Protein AF-A0A257GUT4-F1 (afdb_monomer_lite)

Foldseek 3Di:
DDDDDDDDDDDDDDDDDDDDPPPPPPPPPPDPPPPDLQDQDPVQQDWFQDPPHGDTDRSSVCRPHDDDDDDDDCPDPCNVCVVVVVVVCVVCVVVD

pLDDT: mean 80.33, std 19.89, range [40.44, 98.5]

Sequence (96 aa):
MNTSHLTRRAVAAILLTVGMSGVSWAQVATAPATAAPAACPALLKHEFARLQDDAPQNLCQYAGKVVLVVNTASYCGFTRQYEGLEALYAKYQSLG

Secondary structure (DSSP, 8-state):
-----------------------------------------GGG--EEE-TTT--EEEGGGGTTS--------TTSTTTTHHHHHHHHHHHHTT--

Radius of gyration: 37.19 Å; chains: 1; bounding box: 34×83×94 Å

Structure (mmCIF, N/CA/C/O backbone):
data_AF-A0A257GUT4-F1
#
_entry.id   AF-A0A257GUT4-F1
#
loop_
_atom_site.group_PDB
_atom_site.id
_atom_site.type_symbol
_atom_site.label_atom_id
_atom_site.label_alt_id
_atom_site.label_comp_id
_atom_site.label_asym_id
_atom_site.label_entity_id
_atom_site.label_seq_id
_atom_site.pdbx_PDB_ins_code
_atom_site.Cartn_x
_atom_site.Cartn_y
_atom_site.Cartn_z
_atom_site.occupancy
_atom_site.B_iso_or_equiv
_atom_site.auth_seq_id
_atom_site.auth_comp_id
_atom_site.auth_asym_id
_atom_site.auth_atom_id
_atom_site.pdbx_PDB_model_num
ATOM 1 N N . MET A 1 1 ? -18.353 65.574 81.438 1.00 40.44 1 MET A N 1
ATOM 2 C CA . MET A 1 1 ? -18.356 64.901 80.120 1.00 40.44 1 MET A CA 1
ATOM 3 C C . MET A 1 1 ? -18.061 63.423 80.348 1.00 40.44 1 MET A C 1
ATOM 5 O O . MET A 1 1 ? -17.066 63.140 80.989 1.00 40.44 1 MET A O 1
ATOM 9 N N . ASN A 1 2 ? -19.048 62.541 80.153 1.00 40.62 2 ASN A N 1
ATOM 10 C CA . ASN A 1 2 ? -19.203 61.697 78.946 1.00 40.62 2 ASN A CA 1
ATOM 11 C C . ASN A 1 2 ? -18.099 60.612 78.918 1.00 40.62 2 ASN A C 1
ATOM 13 O O . ASN A 1 2 ? -16.937 60.976 78.866 1.00 40.62 2 ASN A O 1
ATOM 17 N N . THR A 1 3 ? -18.313 59.300 79.023 1.00 49.75 3 THR A N 1
ATOM 18 C CA . THR A 1 3 ? -19.406 58.414 78.592 1.00 49.75 3 THR A CA 1
ATOM 19 C C . THR A 1 3 ? -19.375 57.114 79.412 1.00 49.75 3 THR A C 1
ATOM 21 O O . THR A 1 3 ? -18.321 56.641 79.826 1.00 49.75 3 THR A O 1
ATOM 24 N N . SER A 1 4 ? -20.558 56.546 79.615 1.00 47.78 4 SER A N 1
ATOM 25 C CA . SER A 1 4 ? -20.913 55.344 80.372 1.00 47.78 4 SER A CA 1
ATOM 26 C C . SER A 1 4 ? -20.167 54.058 79.989 1.00 47.78 4 SER A C 1
ATOM 28 O O . SER A 1 4 ? -20.172 53.633 78.835 1.00 47.78 4 SER A O 1
ATOM 30 N N . HIS A 1 5 ? -19.630 53.393 81.012 1.00 47.09 5 HIS A N 1
ATOM 31 C CA . HIS A 1 5 ? -19.093 52.040 80.976 1.00 47.09 5 HIS A CA 1
ATOM 32 C C . HIS A 1 5 ? -20.177 50.985 80.696 1.00 47.09 5 HIS A C 1
ATOM 34 O O . HIS A 1 5 ? -21.137 50.832 81.446 1.00 47.09 5 HIS A O 1
ATOM 40 N N . LEU A 1 6 ? -19.919 50.216 79.639 1.00 53.97 6 LEU A N 1
ATOM 41 C CA . LEU A 1 6 ? -19.912 48.753 79.623 1.00 53.97 6 LEU A CA 1
ATOM 42 C C . LEU A 1 6 ? -21.188 48.049 80.126 1.00 53.97 6 LEU A C 1
ATOM 44 O O . LEU A 1 6 ? -21.291 47.571 81.258 1.00 53.97 6 LEU A O 1
ATOM 48 N N . THR A 1 7 ? -22.148 47.921 79.213 1.00 56.44 7 THR A N 1
ATOM 49 C CA . THR A 1 7 ? -23.339 47.082 79.341 1.00 56.44 7 THR A CA 1
ATOM 50 C C . THR A 1 7 ? -22.987 45.591 79.404 1.00 56.44 7 THR A C 1
ATOM 52 O O . THR A 1 7 ? -22.447 44.983 78.486 1.00 56.44 7 THR A O 1
ATOM 55 N N . ARG A 1 8 ? -23.340 45.034 80.562 1.00 54.81 8 ARG A N 1
ATOM 56 C CA . ARG A 1 8 ? -23.556 43.635 80.941 1.00 54.81 8 ARG A CA 1
ATOM 57 C C . ARG A 1 8 ? -24.032 42.678 79.831 1.00 54.81 8 ARG A C 1
ATOM 59 O O . ARG A 1 8 ? -25.045 42.930 79.197 1.00 54.81 8 ARG A O 1
ATOM 66 N N . ARG A 1 9 ? -23.420 41.483 79.877 1.00 51.44 9 ARG A N 1
A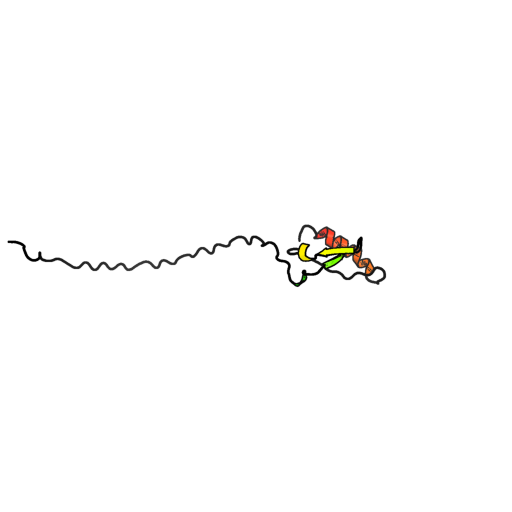TOM 67 C CA . ARG A 1 9 ? -24.026 40.129 79.858 1.00 51.44 9 ARG A CA 1
ATOM 68 C C . ARG A 1 9 ? -24.923 39.769 78.667 1.00 51.44 9 ARG A C 1
ATOM 70 O O . ARG A 1 9 ? -26.042 40.250 78.593 1.00 51.44 9 ARG A O 1
ATOM 77 N N . ALA A 1 10 ? -24.550 38.711 77.945 1.00 50.91 10 ALA A N 1
ATOM 78 C CA . ALA A 1 10 ? -25.258 37.427 78.033 1.00 50.91 10 ALA A CA 1
ATOM 79 C C . ALA A 1 10 ? -24.723 36.396 77.021 1.00 50.91 10 ALA A C 1
ATOM 81 O O . ALA A 1 10 ? -24.703 36.637 75.825 1.00 50.91 10 ALA A O 1
ATOM 82 N N . VAL A 1 11 ? -24.374 35.232 77.574 1.00 51.59 11 VAL A N 1
ATOM 83 C CA . VAL A 1 11 ? -24.776 33.892 77.120 1.00 51.59 11 VAL A CA 1
ATOM 84 C C . VAL A 1 11 ? -24.208 33.373 75.793 1.00 51.59 11 VAL A C 1
ATOM 86 O O . VAL A 1 11 ? -24.577 33.763 74.693 1.00 51.59 11 VAL A O 1
ATOM 89 N N . ALA A 1 12 ? -23.346 32.374 75.977 1.00 48.53 12 ALA A N 1
ATOM 90 C CA . ALA A 1 12 ? -22.902 31.403 74.999 1.00 48.53 12 ALA A CA 1
ATOM 91 C C . ALA A 1 12 ? -24.073 30.692 74.299 1.00 48.53 12 ALA A C 1
ATOM 93 O O . ALA A 1 12 ? -25.008 30.236 74.954 1.00 48.53 12 ALA A O 1
ATOM 94 N N . ALA A 1 13 ? -23.942 30.487 72.992 1.00 53.94 13 ALA A N 1
ATOM 95 C CA . ALA A 1 13 ? -24.668 29.454 72.269 1.00 53.94 13 ALA A CA 1
ATOM 96 C C . ALA A 1 13 ? -23.655 28.664 71.434 1.00 53.94 13 ALA A C 1
ATOM 98 O O . ALA A 1 13 ? -23.248 29.070 70.348 1.00 53.94 13 ALA A O 1
ATOM 99 N N . ILE A 1 14 ? -23.205 27.546 72.004 1.00 55.12 14 ILE A N 1
ATOM 100 C CA . ILE A 1 14 ? -22.504 26.478 71.295 1.00 55.12 14 ILE A CA 1
ATOM 101 C C . ILE A 1 14 ? -23.550 25.805 70.403 1.00 55.12 14 ILE A C 1
ATOM 103 O O . ILE A 1 14 ? -24.435 25.114 70.903 1.00 55.12 14 ILE A O 1
ATOM 107 N N . LEU A 1 15 ? -23.469 26.023 69.092 1.00 58.06 15 LEU A N 1
ATOM 108 C CA . LEU A 1 15 ? -24.227 25.261 68.103 1.00 58.06 15 LEU A CA 1
ATOM 109 C C . LEU A 1 15 ? -23.334 24.133 67.578 1.00 58.06 15 LEU A C 1
ATOM 111 O O . LEU A 1 15 ? -22.474 24.344 66.725 1.00 58.06 15 LEU A O 1
ATOM 115 N N . LEU A 1 16 ? -23.548 22.928 68.114 1.00 53.97 16 LEU A N 1
ATOM 116 C CA . LEU A 1 16 ? -23.127 21.688 67.467 1.00 53.97 16 LEU A CA 1
ATOM 117 C C . LEU A 1 16 ? -23.839 21.576 66.113 1.00 53.97 16 LEU A C 1
ATOM 119 O O . LEU A 1 16 ? -25.056 21.416 66.066 1.00 53.97 16 LEU A O 1
ATOM 123 N N . THR A 1 17 ? -23.077 21.584 65.022 1.00 62.50 17 THR A N 1
ATOM 124 C CA . THR A 1 17 ? -23.520 21.036 63.734 1.00 62.50 17 THR A CA 1
ATOM 125 C C . THR A 1 17 ? -22.638 19.839 63.399 1.00 62.50 17 THR A C 1
ATOM 127 O O . THR A 1 17 ? -21.567 19.945 62.812 1.00 62.50 17 THR A O 1
ATOM 130 N N . VAL A 1 18 ? -23.087 18.667 63.846 1.00 59.09 18 VAL A N 1
ATOM 131 C CA . VAL A 1 18 ? -22.675 17.383 63.277 1.00 59.09 18 VAL A CA 1
ATOM 132 C C . VAL A 1 18 ? -23.555 17.140 62.055 1.00 59.09 18 VAL A C 1
ATOM 134 O O . VAL A 1 18 ? -24.776 17.202 62.167 1.00 59.09 18 VAL A O 1
ATOM 137 N N . GLY A 1 19 ? -22.936 16.805 60.923 1.00 50.19 19 GLY A N 1
ATOM 138 C CA . GLY A 1 19 ? -23.610 16.118 59.822 1.00 50.19 19 GLY A CA 1
ATOM 139 C C . GLY A 1 19 ? -23.594 16.875 58.500 1.00 50.19 19 GLY A C 1
ATOM 140 O O . GLY A 1 19 ? -24.414 17.746 58.260 1.00 50.19 19 GLY A O 1
ATOM 141 N N . MET A 1 20 ? -22.692 16.481 57.605 1.00 57.91 20 MET A N 1
ATOM 142 C CA . MET A 1 20 ? -23.029 15.652 56.441 1.00 57.91 20 MET A CA 1
ATOM 143 C C . MET A 1 20 ? -21.802 15.604 55.538 1.00 57.91 20 MET A C 1
ATOM 145 O O . MET A 1 20 ? -21.414 16.581 54.906 1.00 57.91 20 MET A O 1
ATOM 149 N N . SER A 1 21 ? -21.186 14.427 55.518 1.00 58.06 21 SER A N 1
ATOM 150 C CA . SER A 1 21 ? -20.196 14.005 54.544 1.00 58.06 21 SER A CA 1
ATOM 151 C C . SER A 1 21 ? -20.735 14.265 53.137 1.00 58.06 21 SER A C 1
ATOM 153 O O . SER A 1 21 ? -21.545 13.500 52.617 1.00 58.06 21 SER A O 1
ATOM 155 N N . GLY A 1 22 ? -20.298 15.363 52.526 1.00 53.38 22 GLY A N 1
ATOM 156 C CA . GLY A 1 22 ? -20.479 15.609 51.105 1.00 53.38 22 GLY A CA 1
ATOM 157 C C . GLY A 1 22 ? -19.576 14.655 50.339 1.00 53.38 22 GLY A C 1
ATOM 158 O O . GLY A 1 22 ? -18.451 15.006 49.993 1.00 53.38 22 GLY A O 1
ATOM 159 N N . VAL A 1 23 ? -20.045 13.428 50.109 1.00 59.09 23 VAL A N 1
ATOM 160 C CA . VAL A 1 23 ? -19.461 12.558 49.088 1.00 59.09 23 VAL A CA 1
ATOM 161 C C . VAL A 1 23 ? -19.718 13.259 47.762 1.00 59.09 23 VAL A C 1
ATOM 163 O O . VAL A 1 23 ? -20.823 13.235 47.224 1.00 59.09 23 VAL A O 1
ATOM 166 N N . SER A 1 24 ? -18.704 13.977 47.294 1.00 61.75 24 SER A N 1
ATOM 167 C CA . SER A 1 24 ? -18.709 14.619 45.993 1.00 61.75 24 SER A CA 1
ATOM 168 C C . SER A 1 24 ? -18.699 13.507 44.946 1.00 61.75 24 SER A C 1
ATOM 170 O O . SER A 1 24 ? -17.686 12.833 44.757 1.00 61.75 24 SER A O 1
ATOM 172 N N . TRP A 1 25 ? -19.842 13.264 44.302 1.00 64.25 25 TRP A N 1
ATOM 173 C CA . TRP A 1 25 ? -19.913 12.416 43.117 1.00 64.25 25 TRP A CA 1
ATOM 174 C C . TRP A 1 25 ? -19.252 13.195 41.985 1.00 64.25 25 TRP A C 1
ATOM 176 O O . TRP A 1 25 ? -19.903 13.942 41.258 1.00 64.25 25 TRP A O 1
ATOM 186 N N . ALA A 1 26 ? -17.928 13.084 41.886 1.00 60.06 26 ALA A N 1
ATOM 187 C CA . ALA A 1 26 ? -17.185 13.611 40.759 1.00 60.06 26 ALA A CA 1
ATOM 188 C C . ALA A 1 26 ? -17.720 12.943 39.485 1.00 60.06 26 ALA A C 1
ATOM 190 O O . ALA A 1 26 ? -17.510 11.753 39.250 1.00 60.06 26 ALA A O 1
ATOM 191 N N . GLN A 1 27 ? -18.456 13.705 38.678 1.00 64.56 27 GLN A N 1
ATOM 192 C CA . GLN A 1 27 ? -18.867 13.279 37.349 1.00 64.56 27 GLN A CA 1
ATOM 193 C C . GLN A 1 27 ? -17.605 13.143 36.497 1.00 64.56 27 GLN A C 1
ATOM 195 O O . GLN A 1 27 ? -16.969 14.136 36.144 1.00 64.56 27 GLN A O 1
ATOM 200 N N . VAL A 1 28 ? -17.233 11.905 36.173 1.00 63.84 28 VAL A N 1
ATOM 201 C CA . VAL A 1 28 ? -16.219 11.635 35.155 1.00 63.84 28 VAL A CA 1
ATOM 202 C C . VAL A 1 28 ? -16.821 12.050 33.816 1.00 63.84 28 VAL A C 1
ATOM 204 O O . VAL A 1 28 ? -17.607 11.318 33.216 1.00 63.84 28 VAL A O 1
ATOM 207 N N . ALA A 1 29 ? -16.488 13.258 33.367 1.00 63.44 29 ALA A N 1
ATOM 208 C CA . ALA A 1 29 ? -16.779 13.704 32.017 1.00 63.44 29 ALA A CA 1
ATOM 209 C C . ALA A 1 29 ? -15.973 12.833 31.043 1.00 63.44 29 ALA A C 1
ATOM 211 O O . ALA A 1 29 ? -14.778 13.039 30.836 1.00 63.44 29 ALA A O 1
ATOM 212 N N . THR A 1 30 ? -16.620 11.830 30.457 1.00 64.50 30 THR A N 1
ATOM 213 C CA . THR A 1 30 ? -16.098 11.128 29.284 1.00 64.50 30 THR A CA 1
ATOM 214 C C . THR A 1 30 ? -16.334 12.027 28.078 1.00 64.50 30 THR A C 1
ATOM 216 O O . THR A 1 30 ? -17.376 11.981 27.429 1.00 64.50 30 THR A O 1
ATOM 219 N N . ALA A 1 31 ? -15.372 12.913 27.810 1.00 65.62 31 ALA A N 1
ATOM 220 C CA . ALA A 1 31 ? -15.340 13.631 26.546 1.00 65.62 31 ALA A CA 1
ATOM 221 C C . ALA A 1 31 ? -15.243 12.603 25.403 1.00 65.62 31 ALA A C 1
ATOM 223 O O . ALA A 1 31 ? -14.460 11.652 25.517 1.00 65.62 31 ALA A O 1
ATOM 224 N N . PRO A 1 32 ? -16.011 12.756 24.309 1.00 60.25 32 PRO A N 1
ATOM 225 C CA . PRO A 1 32 ? -15.803 11.928 23.135 1.00 60.25 32 PRO A CA 1
ATOM 226 C C . PRO A 1 32 ? -14.373 12.171 22.653 1.00 60.25 32 PRO A C 1
ATOM 228 O O . PRO A 1 32 ? -13.916 13.314 22.586 1.00 60.25 32 PRO A O 1
ATOM 231 N N . ALA A 1 33 ? -13.646 11.097 22.351 1.00 61.31 33 ALA A N 1
ATOM 232 C CA . ALA A 1 33 ? -12.346 11.203 21.715 1.00 61.31 33 ALA A CA 1
ATOM 233 C C . ALA A 1 33 ? -12.555 11.761 20.302 1.00 61.31 33 ALA A C 1
ATOM 235 O O . ALA A 1 33 ? -12.767 11.018 19.346 1.00 61.31 33 ALA A O 1
ATOM 236 N N . THR A 1 34 ? -12.530 13.084 20.167 1.00 55.91 34 THR A N 1
ATOM 237 C CA . THR A 1 34 ? -12.308 13.725 18.877 1.00 55.91 34 THR A CA 1
ATOM 238 C C . THR A 1 34 ? -10.930 13.267 18.426 1.00 55.91 34 THR A C 1
ATOM 240 O O . THR A 1 34 ? -9.929 13.631 19.045 1.00 55.91 34 THR A O 1
ATOM 243 N N . ALA A 1 35 ? -10.878 12.404 17.409 1.00 62.19 35 ALA A N 1
ATOM 244 C CA . ALA A 1 35 ? -9.626 11.973 16.810 1.00 62.19 35 ALA A CA 1
ATOM 245 C C . ALA A 1 35 ? -8.836 13.227 16.420 1.00 62.19 35 ALA A C 1
ATOM 247 O O . ALA A 1 35 ? -9.259 14.002 15.560 1.00 62.19 35 ALA A O 1
ATOM 248 N N . ALA A 1 36 ? -7.724 13.464 17.116 1.00 58.22 36 ALA A N 1
ATOM 249 C CA . ALA A 1 36 ? -6.801 14.528 16.766 1.00 58.22 36 ALA A CA 1
ATOM 250 C C . ALA A 1 36 ? -6.365 14.335 15.303 1.00 58.22 36 ALA A C 1
ATOM 252 O O . ALA A 1 36 ? -6.235 13.182 14.873 1.00 58.22 36 ALA A O 1
ATOM 253 N N . PRO A 1 37 ? -6.110 15.415 14.536 1.00 59.31 37 PRO A N 1
ATOM 254 C CA . PRO A 1 37 ? -5.471 15.272 13.236 1.00 59.31 37 PRO A CA 1
ATOM 255 C C . PRO A 1 37 ? -4.192 14.478 13.474 1.00 59.31 37 PRO A C 1
ATOM 257 O O . PRO A 1 37 ? -3.370 14.866 14.307 1.00 59.31 37 PRO A O 1
ATOM 260 N N . ALA A 1 38 ? -4.093 13.309 12.845 1.00 66.56 38 ALA A N 1
ATOM 261 C CA . ALA A 1 38 ? -3.028 12.371 13.131 1.00 66.56 38 ALA A CA 1
ATOM 262 C C . ALA A 1 38 ? -1.699 13.035 12.757 1.00 66.56 38 ALA A C 1
ATOM 264 O O . ALA A 1 38 ? -1.324 13.104 11.587 1.00 66.56 38 ALA A O 1
ATOM 265 N N . ALA A 1 39 ? -1.002 13.576 13.760 1.00 83.62 39 ALA A N 1
ATOM 266 C CA . ALA A 1 39 ? 0.371 14.015 13.608 1.00 83.62 39 ALA A CA 1
ATOM 267 C C . ALA A 1 39 ? 1.143 12.852 12.983 1.00 83.62 39 ALA A C 1
ATOM 269 O O . ALA A 1 39 ? 0.983 11.714 13.424 1.00 83.62 39 ALA A O 1
ATOM 270 N N . CYS A 1 40 ? 1.932 13.125 11.941 1.00 93.25 40 CYS A N 1
ATOM 271 C CA . CYS A 1 40 ? 2.550 12.060 11.162 1.00 93.25 40 CYS A CA 1
ATOM 272 C C . CYS A 1 40 ? 3.385 11.137 12.068 1.00 93.25 40 CYS A C 1
ATOM 274 O O . CYS A 1 40 ? 4.389 11.597 12.632 1.00 93.25 40 CYS A O 1
ATOM 276 N N . PRO A 1 41 ? 2.993 9.860 12.238 1.00 93.88 41 PRO A N 1
ATOM 277 C CA . PRO A 1 41 ? 3.737 8.921 13.063 1.00 93.88 41 PRO A CA 1
ATOM 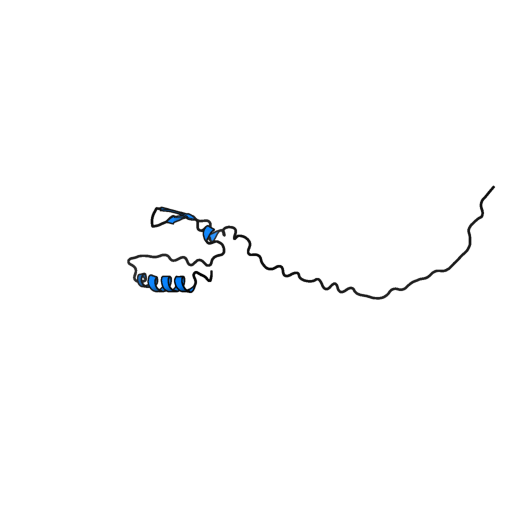278 C C . PRO A 1 41 ? 5.136 8.719 12.493 1.00 93.88 41 PRO A C 1
ATOM 280 O O . PRO A 1 41 ? 5.312 8.752 11.279 1.00 93.88 41 PRO A O 1
ATOM 283 N N . ALA A 1 42 ? 6.128 8.456 13.347 1.00 95.38 42 ALA A N 1
ATOM 284 C CA . ALA A 1 42 ? 7.510 8.248 12.902 1.00 95.38 42 ALA A CA 1
ATOM 285 C C . ALA A 1 42 ? 7.627 7.180 11.797 1.00 95.38 42 ALA A C 1
ATOM 287 O O . ALA A 1 42 ? 8.382 7.373 10.854 1.00 95.38 42 ALA A O 1
ATOM 288 N N . LEU A 1 43 ? 6.810 6.123 11.867 1.00 94.75 43 LEU A N 1
ATOM 289 C CA . LEU A 1 43 ? 6.750 5.053 10.866 1.00 94.75 43 LEU A CA 1
ATOM 290 C C . LEU A 1 43 ? 6.337 5.539 9.462 1.00 94.75 43 LEU A C 1
ATOM 292 O O . LEU A 1 43 ? 6.716 4.932 8.469 1.00 94.75 43 LEU A O 1
ATOM 296 N N . LEU A 1 44 ? 5.551 6.615 9.373 1.00 96.38 44 LEU A N 1
ATOM 297 C CA . LEU A 1 44 ? 5.053 7.172 8.111 1.00 96.38 44 LEU A CA 1
ATOM 298 C C . LEU A 1 44 ? 5.825 8.427 7.672 1.00 96.38 44 LEU A C 1
ATOM 300 O O . LEU A 1 44 ? 5.477 9.025 6.657 1.00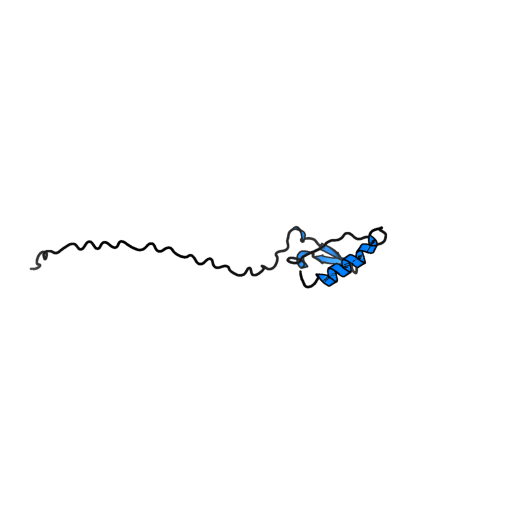 96.38 44 LEU A O 1
ATOM 304 N N . LYS A 1 45 ? 6.878 8.840 8.393 1.00 96.31 45 LYS A N 1
ATOM 305 C CA . LYS A 1 45 ? 7.727 9.989 8.022 1.00 96.31 45 LYS A CA 1
ATOM 306 C C . LYS A 1 45 ? 8.729 9.614 6.926 1.00 96.31 45 LYS A C 1
ATOM 308 O O . LYS A 1 45 ? 9.939 9.730 7.105 1.00 96.31 45 LYS A O 1
ATOM 313 N N . HIS A 1 46 ? 8.205 9.162 5.794 1.00 96.88 46 HIS A N 1
ATOM 314 C CA . HIS A 1 46 ? 8.972 8.760 4.623 1.00 96.88 46 HIS A CA 1
ATOM 315 C C . HIS A 1 46 ? 8.289 9.240 3.342 1.00 96.88 46 HIS A C 1
ATOM 317 O O . HIS A 1 46 ? 7.064 9.382 3.283 1.00 96.88 46 HIS A O 1
ATOM 323 N N . GLU A 1 47 ? 9.102 9.447 2.312 1.00 97.38 47 GLU A N 1
ATOM 324 C CA . GLU A 1 47 ? 8.653 9.741 0.957 1.00 97.38 47 GLU A CA 1
ATOM 325 C C . GLU A 1 47 ? 9.255 8.718 -0.004 1.00 97.38 47 GLU A C 1
ATOM 327 O O . GLU A 1 47 ? 10.417 8.334 0.136 1.00 97.38 47 GLU A O 1
ATOM 332 N N . PHE A 1 48 ? 8.454 8.273 -0.968 1.00 97.12 48 PHE A N 1
ATOM 333 C CA . PHE A 1 48 ? 8.861 7.328 -2.009 1.00 97.12 48 PHE A CA 1
ATOM 334 C C . PHE A 1 48 ? 8.517 7.898 -3.384 1.00 97.12 48 PHE A C 1
ATOM 336 O O . PHE A 1 48 ? 7.519 8.597 -3.520 1.00 97.12 48 PHE A O 1
ATOM 343 N N . ALA A 1 49 ? 9.302 7.583 -4.412 1.00 98.12 49 ALA A N 1
ATOM 344 C CA . ALA A 1 49 ? 8.932 7.900 -5.790 1.00 98.12 49 ALA A CA 1
ATOM 345 C C . ALA A 1 49 ? 7.758 7.011 -6.238 1.00 98.12 49 ALA A C 1
ATOM 347 O O . ALA A 1 49 ? 7.752 5.800 -5.987 1.00 98.12 49 ALA A O 1
ATOM 348 N N . ARG A 1 50 ? 6.745 7.596 -6.885 1.00 97.25 50 ARG A N 1
ATOM 349 C CA . ARG A 1 50 ? 5.658 6.818 -7.497 1.00 97.25 50 ARG A CA 1
ATOM 350 C C . ARG A 1 50 ? 6.141 6.104 -8.751 1.00 97.25 50 ARG A C 1
ATOM 352 O O . ARG A 1 50 ? 6.852 6.677 -9.560 1.00 97.25 50 ARG A O 1
ATOM 359 N N . LEU A 1 51 ? 5.624 4.900 -8.981 1.00 96.00 51 LEU A N 1
ATOM 360 C CA . LEU A 1 51 ? 5.976 4.105 -10.160 1.00 96.00 51 LEU A CA 1
ATOM 361 C C . LEU A 1 51 ? 5.557 4.746 -11.499 1.00 96.00 51 LEU A C 1
ATOM 363 O O . LEU A 1 51 ? 6.171 4.464 -12.518 1.00 96.00 51 LEU A O 1
ATOM 367 N N . GLN A 1 52 ? 4.501 5.567 -11.510 1.00 96.81 52 GLN A N 1
ATOM 368 C CA . GLN A 1 52 ? 3.917 6.101 -12.748 1.00 96.81 52 GLN A CA 1
ATOM 369 C C . GLN A 1 52 ? 4.694 7.297 -13.319 1.00 96.81 52 GLN A C 1
ATOM 371 O O . GLN A 1 52 ? 4.685 7.508 -14.528 1.00 96.81 52 GLN A O 1
ATOM 376 N N . ASP A 1 53 ? 5.293 8.114 -12.447 1.00 97.75 53 ASP A N 1
ATOM 377 C CA . ASP A 1 53 ? 5.802 9.444 -12.803 1.00 97.75 53 ASP A CA 1
ATOM 378 C C . ASP A 1 53 ? 6.930 9.970 -11.897 1.00 97.75 53 ASP A C 1
ATOM 380 O O . ASP A 1 53 ? 7.274 11.147 -11.983 1.00 97.75 53 ASP A O 1
ATOM 384 N N . ASP A 1 54 ? 7.475 9.137 -11.004 1.00 96.94 54 ASP A N 1
ATOM 385 C CA . ASP A 1 54 ? 8.516 9.476 -10.020 1.00 96.94 54 ASP A CA 1
ATOM 386 C C . ASP A 1 54 ? 8.180 10.628 -9.058 1.00 96.94 54 ASP A C 1
ATOM 388 O O . ASP A 1 54 ? 9.009 11.025 -8.234 1.00 96.94 54 ASP A O 1
ATOM 392 N N . ALA A 1 55 ? 6.953 11.149 -9.092 1.00 97.75 55 ALA A N 1
ATOM 393 C CA . ALA A 1 55 ? 6.552 12.215 -8.193 1.00 97.75 55 ALA A CA 1
ATOM 394 C C . ALA A 1 55 ? 6.617 11.733 -6.727 1.00 97.75 55 ALA A C 1
ATOM 396 O O . ALA A 1 55 ? 6.309 10.566 -6.449 1.00 97.75 55 ALA A O 1
ATOM 397 N N . PRO A 1 56 ? 6.974 12.609 -5.768 1.00 97.81 56 PRO A N 1
ATOM 398 C CA . PRO A 1 56 ? 7.057 12.229 -4.364 1.00 97.81 56 PRO A CA 1
ATOM 399 C C . PRO A 1 56 ? 5.701 11.788 -3.804 1.00 97.81 56 PRO A C 1
ATOM 401 O O . PRO A 1 56 ? 4.703 12.507 -3.883 1.00 97.81 56 PRO A O 1
ATOM 404 N N . GLN A 1 57 ? 5.679 10.613 -3.185 1.00 97.12 57 GLN A N 1
ATOM 405 C CA . GLN A 1 57 ? 4.558 10.091 -2.423 1.00 97.12 57 GLN A CA 1
ATOM 406 C C . GLN A 1 57 ? 4.887 10.148 -0.935 1.00 97.12 57 GLN A C 1
ATOM 408 O O . GLN A 1 57 ? 5.596 9.291 -0.404 1.00 97.12 57 GLN A O 1
ATOM 413 N N . ASN A 1 58 ? 4.333 11.146 -0.252 1.00 97.44 58 ASN A N 1
ATOM 414 C CA . ASN A 1 58 ? 4.472 11.292 1.189 1.00 97.44 58 ASN A CA 1
ATOM 415 C C . ASN A 1 58 ? 3.550 10.305 1.922 1.00 97.44 58 ASN A C 1
ATOM 417 O O . ASN A 1 58 ? 2.347 10.268 1.648 1.00 97.44 58 ASN A O 1
ATOM 421 N N . LEU A 1 59 ? 4.088 9.493 2.840 1.00 97.25 59 LEU A N 1
ATOM 422 C CA . LEU A 1 59 ? 3.289 8.498 3.569 1.00 97.25 59 LEU A CA 1
ATOM 423 C C . LEU A 1 59 ? 2.480 9.087 4.736 1.00 97.25 59 LEU A C 1
ATOM 425 O O . LEU A 1 59 ? 1.524 8.450 5.185 1.00 97.25 59 LEU A O 1
ATOM 429 N N . CYS A 1 60 ? 2.777 10.308 5.194 1.00 96.75 60 CYS A N 1
ATOM 430 C CA . CYS A 1 60 ? 2.001 10.978 6.242 1.00 96.75 60 CYS A CA 1
ATOM 431 C C . CYS A 1 60 ? 0.536 11.201 5.841 1.00 96.75 60 CYS A C 1
ATOM 433 O O . CYS A 1 60 ? -0.314 11.323 6.719 1.00 96.75 60 CYS A O 1
ATOM 435 N N . GLN A 1 61 ? 0.214 11.196 4.541 1.00 95.19 61 GLN A N 1
ATOM 436 C CA . GLN A 1 61 ? -1.170 11.273 4.056 1.00 95.19 61 GLN A CA 1
ATOM 437 C C . GLN A 1 61 ? -2.047 10.090 4.510 1.00 95.19 61 GLN A C 1
ATOM 439 O O . GLN A 1 61 ? -3.273 10.165 4.446 1.00 95.19 61 GLN A O 1
ATOM 444 N N . TYR A 1 62 ? -1.427 8.988 4.944 1.00 94.75 62 TYR A N 1
ATOM 445 C CA . TYR A 1 62 ? -2.112 7.805 5.462 1.00 94.75 62 TYR A CA 1
ATOM 446 C C . TYR A 1 62 ? -2.196 7.783 6.996 1.00 94.75 62 TYR A C 1
ATOM 448 O O . TYR A 1 62 ? -2.638 6.790 7.572 1.00 94.75 62 TYR A O 1
ATOM 456 N N . ALA A 1 63 ? -1.772 8.848 7.684 1.00 94.62 63 ALA A N 1
ATOM 457 C CA . ALA A 1 63 ? -1.858 8.921 9.136 1.00 94.62 63 ALA A CA 1
ATOM 458 C C . ALA A 1 63 ? -3.318 8.784 9.610 1.00 94.62 63 ALA A C 1
ATOM 460 O O . ALA A 1 63 ? -4.224 9.424 9.080 1.00 94.62 63 ALA A O 1
ATOM 461 N N . GLY A 1 64 ? -3.539 7.926 10.608 1.00 92.69 64 GLY A N 1
ATOM 462 C CA . GLY A 1 64 ? -4.877 7.606 11.115 1.00 92.69 64 GLY A CA 1
ATOM 463 C C . GLY A 1 64 ? -5.633 6.538 10.316 1.00 92.69 64 GLY A C 1
ATOM 464 O O . GLY A 1 64 ? -6.696 6.128 10.769 1.00 92.69 64 GLY A O 1
ATOM 465 N N . LYS A 1 65 ? -5.084 6.053 9.192 1.00 93.19 65 LYS A N 1
ATOM 466 C CA . LYS A 1 65 ? -5.643 4.934 8.418 1.00 93.19 65 LYS A CA 1
ATOM 467 C C . LYS A 1 65 ? -4.968 3.614 8.770 1.00 93.19 65 LYS A C 1
ATOM 469 O O . LYS A 1 65 ? -3.808 3.581 9.189 1.00 93.19 65 LYS A O 1
ATOM 474 N N . VAL A 1 66 ? -5.665 2.508 8.523 1.00 95.06 66 VAL A N 1
ATOM 475 C CA . VAL A 1 66 ? -5.042 1.177 8.496 1.00 95.06 66 VAL A CA 1
ATOM 476 C C . VAL A 1 66 ? -4.274 1.025 7.181 1.00 95.06 66 VAL A C 1
ATOM 478 O O . VAL A 1 66 ? -4.847 1.172 6.106 1.00 95.06 66 VAL A O 1
ATOM 481 N N . VAL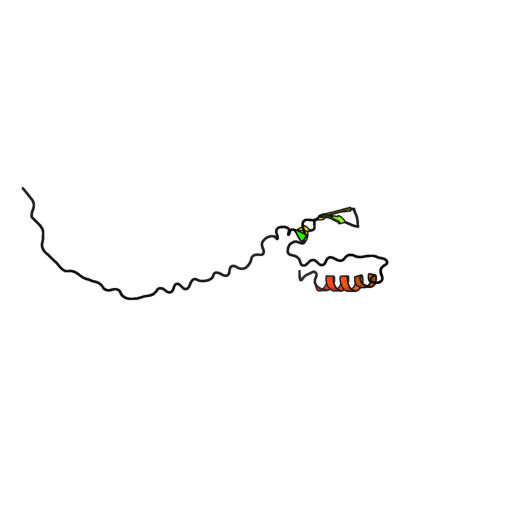 A 1 67 ? -2.975 0.723 7.257 1.00 95.56 67 VAL A N 1
ATOM 482 C CA . VAL A 1 67 ? -2.096 0.608 6.082 1.00 95.56 67 VAL A CA 1
ATOM 483 C C . VAL A 1 67 ? -1.482 -0.788 6.017 1.00 95.56 67 VAL A C 1
ATOM 485 O O . VAL A 1 67 ? -0.818 -1.220 6.957 1.00 95.56 67 VAL A O 1
ATOM 488 N N . LEU A 1 68 ? -1.669 -1.474 4.885 1.00 97.00 68 LEU A N 1
ATOM 489 C CA . LEU A 1 68 ? -0.990 -2.726 4.550 1.00 97.00 68 LEU A CA 1
ATOM 490 C C . LEU A 1 68 ? 0.093 -2.445 3.502 1.00 97.00 68 LEU A C 1
ATOM 492 O O . LEU A 1 68 ? -0.213 -2.013 2.394 1.00 97.00 68 LEU A O 1
ATOM 496 N N . VAL A 1 69 ? 1.353 -2.707 3.848 1.00 96.81 69 VAL A N 1
ATOM 497 C CA . VAL A 1 69 ? 2.496 -2.558 2.937 1.00 96.81 69 VAL A CA 1
ATOM 498 C C . VAL A 1 69 ? 2.920 -3.935 2.442 1.00 96.81 69 VAL A C 1
ATOM 500 O O . VAL A 1 69 ? 3.119 -4.847 3.243 1.00 96.81 69 VAL A O 1
ATOM 503 N N . VAL A 1 70 ? 3.076 -4.082 1.127 1.00 97.50 70 VAL A N 1
ATOM 504 C CA . VAL A 1 70 ? 3.446 -5.349 0.488 1.00 97.50 70 VAL A CA 1
ATOM 505 C C . VAL A 1 70 ? 4.625 -5.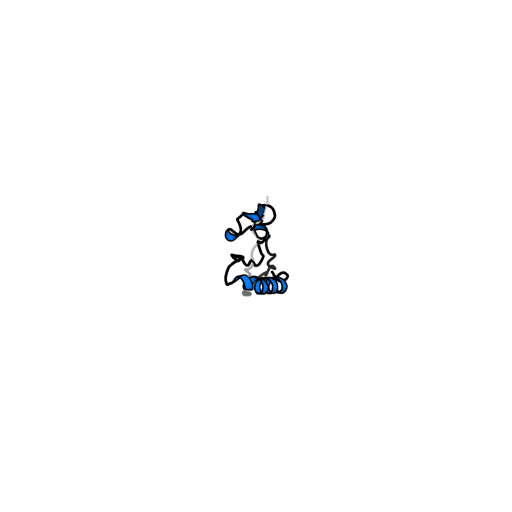111 -0.444 1.00 97.50 70 VAL A C 1
ATOM 507 O O . VAL A 1 70 ? 4.552 -4.263 -1.332 1.00 97.50 70 VAL A O 1
ATOM 510 N N . ASN A 1 71 ? 5.706 -5.873 -0.280 1.00 96.31 71 ASN A N 1
ATOM 511 C CA . ASN A 1 71 ? 6.751 -5.926 -1.296 1.00 96.31 71 ASN A CA 1
ATOM 512 C C . ASN A 1 71 ? 6.265 -6.834 -2.435 1.00 96.31 71 ASN A C 1
ATOM 514 O O . ASN A 1 71 ? 5.869 -7.975 -2.206 1.00 96.31 71 ASN A O 1
ATOM 518 N N . THR A 1 72 ? 6.254 -6.329 -3.665 1.00 95.88 72 THR A N 1
ATOM 519 C CA . THR A 1 72 ? 5.716 -7.074 -4.809 1.00 95.88 72 THR A CA 1
ATOM 520 C C . THR A 1 72 ? 6.780 -7.311 -5.872 1.00 95.88 72 THR A C 1
ATOM 522 O O . THR A 1 72 ? 7.785 -6.605 -5.928 1.00 95.88 72 THR A O 1
ATOM 525 N N . ALA A 1 73 ? 6.575 -8.344 -6.689 1.00 95.88 73 ALA A N 1
ATOM 526 C CA . ALA A 1 73 ? 7.438 -8.689 -7.809 1.00 95.88 73 ALA A CA 1
ATOM 527 C C . ALA A 1 73 ? 6.623 -9.403 -8.898 1.00 95.88 73 ALA A C 1
ATOM 529 O O . ALA A 1 73 ? 5.813 -10.290 -8.610 1.00 95.88 73 ALA A O 1
ATOM 530 N N . SER A 1 74 ? 6.843 -9.023 -10.157 1.00 94.19 74 SER A N 1
ATOM 531 C CA . SER A 1 74 ? 6.029 -9.472 -11.297 1.00 94.19 74 SER A CA 1
ATOM 532 C C . SER A 1 74 ? 6.313 -10.914 -11.738 1.00 94.19 74 SER A C 1
ATOM 534 O O . SER A 1 74 ? 5.466 -11.528 -12.375 1.00 94.19 74 SER A O 1
ATOM 536 N N . TYR A 1 75 ? 7.486 -11.460 -11.396 1.00 95.75 75 TYR A N 1
ATOM 537 C CA . TYR A 1 75 ? 7.960 -12.784 -11.826 1.00 95.75 75 TYR A CA 1
ATOM 538 C C . TYR A 1 75 ? 8.299 -13.691 -10.635 1.00 95.75 75 TYR A C 1
ATOM 540 O O . TYR A 1 75 ? 9.320 -14.378 -10.621 1.00 95.75 75 TYR A O 1
ATOM 548 N N . CYS A 1 76 ? 7.453 -13.684 -9.605 1.00 95.38 76 CYS A N 1
ATOM 549 C CA . CYS A 1 76 ? 7.623 -14.530 -8.427 1.00 95.38 76 CYS A CA 1
ATOM 550 C C . CYS A 1 76 ? 6.492 -15.558 -8.314 1.00 95.38 76 CYS A C 1
ATOM 552 O O . CYS A 1 76 ? 5.375 -15.342 -8.773 1.00 95.38 76 CYS A O 1
ATOM 554 N N . GLY A 1 77 ? 6.747 -16.685 -7.640 1.00 96.88 77 GLY A N 1
ATOM 555 C CA . GLY A 1 77 ? 5.729 -17.729 -7.437 1.00 96.88 77 GLY A CA 1
ATOM 556 C C . GLY A 1 77 ? 4.474 -17.241 -6.699 1.00 96.88 77 GLY A C 1
ATOM 557 O O . GLY A 1 77 ? 3.404 -17.827 -6.840 1.00 96.88 77 GLY A O 1
ATOM 558 N N . PHE A 1 78 ? 4.591 -16.133 -5.963 1.00 96.88 78 PHE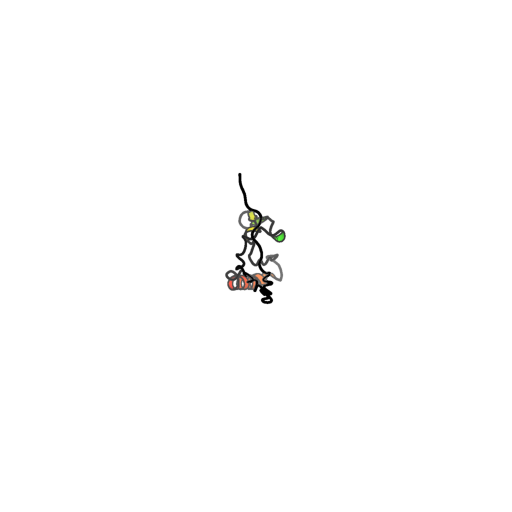 A N 1
ATOM 559 C CA . PHE A 1 78 ? 3.492 -15.503 -5.242 1.00 96.88 78 PHE A CA 1
ATOM 560 C C . PHE A 1 78 ? 2.740 -14.438 -6.044 1.00 96.88 78 PHE A C 1
ATOM 562 O O . PHE A 1 78 ? 1.798 -13.872 -5.513 1.00 96.88 78 PHE A O 1
ATOM 569 N N . THR A 1 79 ? 3.062 -14.174 -7.316 1.00 97.25 79 THR A N 1
ATOM 570 C CA . THR A 1 79 ? 2.389 -13.120 -8.107 1.00 97.25 79 THR A CA 1
ATOM 571 C C . THR A 1 79 ? 0.859 -13.287 -8.167 1.00 97.25 79 THR A C 1
ATOM 573 O O . THR A 1 79 ? 0.140 -12.294 -8.232 1.00 97.25 79 THR A O 1
ATOM 576 N N . ARG A 1 80 ? 0.325 -14.511 -8.023 1.00 96.44 80 ARG A N 1
ATOM 577 C CA . ARG A 1 80 ? -1.131 -14.748 -7.893 1.00 96.44 80 ARG A CA 1
ATOM 578 C C . ARG A 1 80 ? -1.770 -14.066 -6.670 1.00 96.44 80 ARG A C 1
ATOM 580 O O . ARG A 1 80 ? -2.985 -13.926 -6.631 1.00 96.44 80 ARG A O 1
ATOM 587 N N . GLN A 1 81 ? -0.980 -13.615 -5.692 1.00 97.44 81 GLN A N 1
ATOM 588 C CA . GLN A 1 81 ? -1.458 -12.897 -4.508 1.00 97.44 81 GLN A CA 1
ATOM 589 C C . GLN A 1 81 ? -2.171 -11.580 -4.844 1.00 97.44 81 GLN A C 1
ATOM 591 O O . GLN A 1 81 ? -2.968 -11.124 -4.029 1.00 97.44 81 GLN A O 1
ATOM 596 N N . TYR A 1 82 ? -1.899 -10.967 -6.008 1.00 97.81 82 TYR A N 1
ATOM 597 C CA . TYR A 1 82 ? -2.523 -9.697 -6.393 1.00 97.81 82 TYR A CA 1
ATOM 598 C C . TYR A 1 82 ? -4.049 -9.775 -6.371 1.00 97.81 82 TYR A C 1
ATOM 600 O O . TYR A 1 82 ? -4.681 -8.884 -5.822 1.00 97.81 82 TYR A O 1
ATOM 608 N N . GLU A 1 83 ? -4.641 -10.866 -6.861 1.00 97.94 83 GLU A N 1
ATOM 609 C CA . GLU A 1 83 ? -6.098 -11.041 -6.857 1.00 97.94 83 GLU A CA 1
ATOM 610 C C . GLU A 1 83 ? -6.676 -11.002 -5.432 1.00 97.94 83 GLU A C 1
ATOM 612 O O . GLU A 1 83 ? -7.667 -10.323 -5.165 1.00 97.94 83 GLU A O 1
ATOM 617 N N . GLY A 1 84 ? -6.009 -11.669 -4.486 1.00 98.06 84 GLY A N 1
ATOM 618 C CA . GLY A 1 84 ? -6.400 -11.638 -3.077 1.00 98.06 84 GLY A CA 1
ATOM 619 C C . GLY A 1 84 ? -6.223 -10.259 -2.436 1.00 98.06 84 GLY A C 1
ATOM 620 O O . GLY A 1 84 ? -7.045 -9.859 -1.613 1.00 98.06 84 GLY A O 1
ATOM 621 N N . LEU A 1 85 ? -5.178 -9.519 -2.817 1.00 98.31 85 LEU A N 1
ATOM 622 C CA . LEU A 1 85 ? -4.935 -8.158 -2.332 1.00 98.31 85 LEU A CA 1
ATOM 623 C C . LEU A 1 85 ? -5.983 -7.168 -2.861 1.00 98.31 85 LEU A C 1
ATOM 625 O O . LEU A 1 85 ? -6.486 -6.361 -2.081 1.00 98.31 85 LEU A O 1
ATOM 629 N N . GLU A 1 86 ? -6.370 -7.275 -4.133 1.00 98.38 86 GLU A N 1
ATOM 630 C CA . GLU A 1 86 ? -7.452 -6.476 -4.726 1.00 98.38 86 GLU A CA 1
ATOM 631 C C . GLU A 1 86 ? -8.795 -6.763 -4.043 1.00 98.38 86 GLU A C 1
ATOM 633 O O . GLU A 1 86 ? -9.512 -5.842 -3.645 1.00 98.38 86 GLU A O 1
ATOM 638 N N . ALA A 1 87 ? -9.115 -8.041 -3.811 1.00 98.50 87 ALA A N 1
ATOM 639 C CA . ALA A 1 87 ? -10.325 -8.426 -3.087 1.00 98.50 87 ALA A CA 1
ATOM 640 C C . ALA A 1 87 ? -10.331 -7.902 -1.637 1.00 98.50 87 ALA A C 1
ATOM 642 O O . ALA A 1 87 ? -11.370 -7.461 -1.135 1.00 98.50 87 ALA A O 1
ATOM 643 N N . LEU A 1 88 ? -9.177 -7.924 -0.959 1.00 98.12 88 LEU A N 1
ATOM 644 C CA . LEU A 1 88 ? -9.028 -7.369 0.386 1.00 98.12 88 LEU A CA 1
ATOM 645 C C . LEU A 1 88 ? -9.259 -5.852 0.386 1.00 98.12 88 LEU A C 1
ATOM 647 O O . LEU A 1 88 ? -10.008 -5.353 1.228 1.00 98.12 88 LEU A O 1
ATOM 651 N N . TYR A 1 89 ? -8.658 -5.130 -0.562 1.00 97.88 89 TYR A N 1
ATOM 652 C CA . TYR A 1 89 ? -8.838 -3.686 -0.701 1.00 97.88 89 TYR A CA 1
ATOM 653 C C . TYR A 1 89 ? -10.308 -3.332 -0.955 1.00 97.88 89 TYR A C 1
ATOM 655 O O . TYR A 1 89 ? -10.889 -2.566 -0.184 1.00 97.88 89 TYR A O 1
ATOM 663 N N . ALA A 1 90 ? -10.949 -3.980 -1.934 1.00 98.19 90 ALA A N 1
ATOM 664 C CA . ALA A 1 90 ? -12.363 -3.772 -2.250 1.00 98.19 90 ALA A CA 1
ATOM 665 C C . ALA A 1 90 ? -13.282 -3.983 -1.033 1.00 98.19 90 ALA A C 1
ATOM 667 O O . ALA A 1 90 ? -14.269 -3.267 -0.861 1.00 98.19 90 ALA A O 1
ATOM 668 N N . LYS A 1 91 ? -12.944 -4.942 -0.163 1.00 98.12 91 LYS A N 1
ATOM 669 C CA . LYS A 1 91 ? -13.721 -5.249 1.042 1.00 98.12 91 LYS A CA 1
ATOM 670 C C . LYS A 1 91 ? -13.536 -4.234 2.177 1.00 98.12 91 LYS A C 1
ATOM 672 O O . LYS A 1 91 ? -14.489 -4.004 2.918 1.00 98.12 91 LYS A O 1
ATOM 677 N N . TYR A 1 92 ? -12.339 -3.668 2.357 1.00 97.94 92 TYR A N 1
ATOM 678 C CA . TYR A 1 92 ? -11.993 -2.906 3.570 1.00 97.94 92 TYR A CA 1
ATOM 679 C C . TYR A 1 92 ? -11.683 -1.420 3.349 1.00 97.94 92 TYR A C 1
ATOM 681 O O . TYR A 1 92 ? -11.632 -0.685 4.333 1.00 97.94 92 TYR A O 1
ATOM 689 N N . GLN A 1 93 ? -11.536 -0.941 2.109 1.00 95.81 93 GLN A N 1
ATOM 690 C CA . GLN A 1 93 ? -11.118 0.441 1.815 1.00 95.81 93 GLN A CA 1
ATOM 691 C C . GLN A 1 93 ? -11.993 1.540 2.448 1.00 95.81 93 GLN A C 1
ATOM 693 O O . GLN A 1 93 ? -11.512 2.644 2.669 1.00 95.81 93 GLN A O 1
ATOM 698 N N . SER A 1 94 ? -13.279 1.272 2.709 1.00 96.00 94 SER A N 1
ATOM 699 C CA . SER A 1 94 ? -14.209 2.244 3.306 1.00 96.00 94 SER A CA 1
ATOM 700 C C . SER A 1 94 ? -14.312 2.134 4.828 1.00 96.00 94 SER A C 1
ATOM 702 O O . SER A 1 94 ? -15.046 2.902 5.444 1.00 96.00 94 SER A O 1
ATOM 704 N N . LEU A 1 95 ? -13.656 1.137 5.423 1.00 94.25 95 LEU A N 1
ATOM 705 C CA . LEU A 1 95 ? -13.736 0.815 6.849 1.00 94.25 95 LEU A CA 1
ATOM 706 C C . LEU A 1 95 ? -12.514 1.313 7.635 1.00 94.25 95 LEU A C 1
ATOM 708 O O . LEU A 1 95 ? -12.486 1.147 8.854 1.00 94.25 95 LEU A O 1
ATOM 712 N N . GLY A 1 96 ? -11.517 1.888 6.952 1.00 77.06 96 GLY A N 1
ATOM 713 C CA . GLY A 1 96 ? -10.247 2.331 7.530 1.00 77.06 96 GLY A CA 1
ATOM 714 C C . GLY A 1 96 ? -9.706 3.602 6.898 1.00 77.06 96 GLY A C 1
ATOM 715 O O . GLY A 1 96 ? -9.752 3.726 5.656 1.00 77.06 96 GLY A O 1
#